Protein AF-A0AA40IV93-F1 (afdb_monomer_lite)

pLDDT: mean 88.85, std 12.86, range [42.41, 96.81]

Foldseek 3Di:
DDPVVVVVVVVVVVVVVVVVCVVQQWDWDADPVVRWIWIANNVPRDIDTHDVVVVVVVVPD

Radius of gyration: 14.01 Å; chains: 1; bounding box: 32×24×35 Å

Organism: NCBI:txid1443123

Secondary structure (DSSP, 8-state):
--HHHHHHHHHHHHHHHHHHHHHHTEEEEEETTTTEEEEEETTT--EEEE-HHHHHTTS--

Structure (mmCIF, N/CA/C/O backbone):
data_AF-A0AA40IV93-F1
#
_entry.id   AF-A0AA40IV93-F1
#
loop_
_atom_site.group_PDB
_atom_site.id
_atom_site.type_symbol
_atom_site.label_atom_id
_atom_site.label_alt_id
_atom_site.label_comp_id
_atom_site.label_asym_id
_atom_site.label_entity_id
_atom_site.label_seq_id
_atom_site.pdbx_PDB_ins_code
_atom_site.Cartn_x
_atom_site.Cartn_y
_atom_site.Cartn_z
_atom_site.occupancy
_atom_site.B_iso_or_equiv
_atom_site.auth_seq_id
_atom_site.auth_comp_id
_atom_site.auth_asym_id
_atom_site.auth_atom_id
_atom_site.pdbx_PDB_model_num
ATOM 1 N N . MET A 1 1 ? 16.921 0.714 -19.175 1.00 77.12 1 MET A N 1
ATOM 2 C CA . MET A 1 1 ? 15.465 0.901 -19.056 1.00 77.12 1 MET A CA 1
ATOM 3 C C . MET A 1 1 ? 15.099 2.190 -19.762 1.00 77.12 1 MET A C 1
ATOM 5 O O . MET A 1 1 ? 15.711 3.217 -19.472 1.00 77.12 1 MET A O 1
ATOM 9 N N . SER A 1 2 ? 14.185 2.130 -20.724 1.00 94.19 2 SER A N 1
ATOM 10 C CA . SER A 1 2 ? 13.654 3.317 -21.396 1.00 94.19 2 SER A CA 1
ATOM 11 C C . SER A 1 2 ? 12.689 4.079 -20.474 1.00 94.19 2 SER A C 1
ATOM 13 O O . SER A 1 2 ? 12.242 3.565 -19.446 1.00 94.19 2 SER A O 1
ATOM 15 N N . LYS A 1 3 ? 12.352 5.327 -20.826 1.00 95.06 3 LYS A N 1
ATOM 16 C CA . LYS A 1 3 ? 11.346 6.106 -20.078 1.00 95.06 3 LYS A CA 1
ATOM 17 C C . LYS A 1 3 ? 9.958 5.458 -20.128 1.00 95.06 3 LYS A C 1
ATOM 19 O O . LYS A 1 3 ? 9.211 5.561 -19.161 1.00 95.06 3 LYS A O 1
ATOM 24 N N . GLU A 1 4 ? 9.623 4.808 -21.240 1.00 96.00 4 GLU A N 1
ATOM 25 C CA . GLU A 1 4 ? 8.343 4.115 -21.417 1.00 96.00 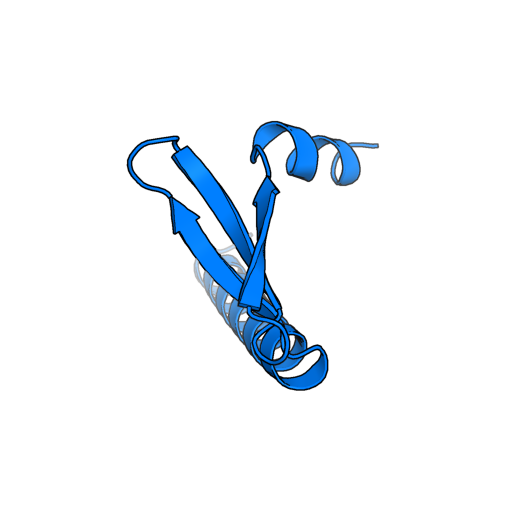4 GLU A CA 1
ATOM 26 C C . GLU A 1 4 ? 8.267 2.8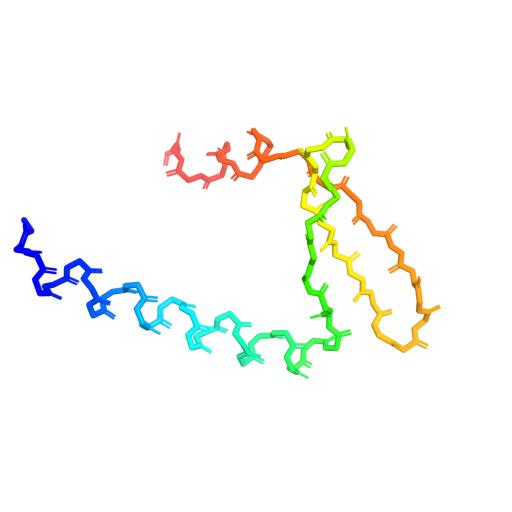62 -20.553 1.00 96.00 4 GLU A C 1
ATOM 28 O O . GLU A 1 4 ? 7.318 2.724 -19.789 1.00 96.00 4 GLU A O 1
ATOM 33 N N . GLU A 1 5 ? 9.314 2.034 -20.557 1.00 94.94 5 GLU A N 1
ATOM 34 C CA . GLU A 1 5 ? 9.394 0.855 -19.687 1.00 94.94 5 GLU A CA 1
ATOM 35 C C . GLU A 1 5 ? 9.260 1.233 -18.205 1.00 94.94 5 GLU A C 1
ATOM 37 O O . GLU A 1 5 ? 8.535 0.583 -17.454 1.00 94.94 5 GLU A O 1
ATOM 42 N N . ALA A 1 6 ? 9.917 2.316 -17.772 1.00 94.38 6 ALA A N 1
ATOM 43 C CA . ALA A 1 6 ? 9.807 2.798 -16.396 1.00 94.38 6 ALA A CA 1
ATOM 44 C C . ALA A 1 6 ? 8.373 3.227 -16.046 1.00 94.38 6 ALA A C 1
ATOM 46 O O . ALA A 1 6 ? 7.866 2.887 -14.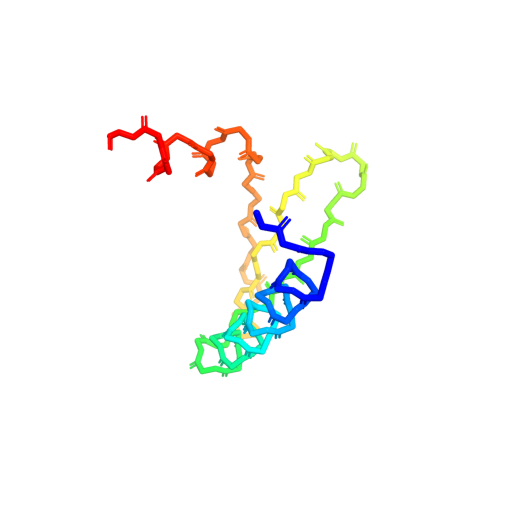975 1.00 94.38 6 ALA A O 1
ATOM 47 N N . ARG A 1 7 ? 7.702 3.947 -16.954 1.00 96.50 7 ARG A N 1
ATOM 48 C CA . ARG A 1 7 ? 6.314 4.390 -16.768 1.00 96.50 7 ARG A CA 1
ATOM 49 C C . ARG A 1 7 ? 5.354 3.207 -16.688 1.00 96.50 7 ARG A C 1
ATOM 51 O O . ARG A 1 7 ? 4.486 3.186 -15.818 1.00 96.50 7 ARG A O 1
ATOM 58 N N . ASP A 1 8 ? 5.510 2.230 -17.570 1.00 96.75 8 ASP A N 1
ATOM 59 C CA . ASP A 1 8 ? 4.621 1.072 -17.625 1.00 96.75 8 ASP A CA 1
ATOM 60 C C . ASP A 1 8 ? 4.791 0.198 -16.374 1.00 96.75 8 ASP A C 1
ATOM 62 O O . ASP A 1 8 ? 3.799 -0.209 -15.764 1.00 96.75 8 ASP A O 1
ATOM 66 N N . ASN A 1 9 ? 6.029 0.038 -15.895 1.00 95.75 9 ASN A N 1
ATOM 67 C CA . ASN A 1 9 ? 6.313 -0.610 -14.614 1.00 95.75 9 ASN A CA 1
ATOM 68 C C . ASN A 1 9 ? 5.673 0.133 -13.428 1.00 95.75 9 ASN A C 1
ATOM 70 O O . ASN A 1 9 ? 5.099 -0.503 -12.542 1.00 95.75 9 ASN A O 1
ATOM 74 N N . MET A 1 10 ? 5.719 1.471 -13.407 1.00 95.69 10 MET A N 1
ATOM 75 C CA . MET A 1 10 ? 5.051 2.267 -12.367 1.00 95.69 10 MET A CA 1
ATOM 76 C C . MET A 1 10 ? 3.529 2.091 -12.403 1.00 95.69 10 MET A C 1
ATOM 78 O O . MET A 1 10 ? 2.909 1.918 -11.356 1.00 95.69 10 MET A O 1
ATOM 82 N N . ASN A 1 11 ? 2.921 2.090 -13.590 1.00 96.25 11 ASN A N 1
ATOM 83 C CA . ASN A 1 11 ? 1.479 1.888 -13.742 1.00 96.25 11 ASN A CA 1
ATOM 84 C C . ASN A 1 11 ? 1.041 0.493 -13.275 1.00 96.25 11 ASN A C 1
ATOM 86 O O . ASN A 1 11 ? 0.026 0.358 -12.584 1.00 96.25 11 ASN A O 1
ATOM 90 N N . LEU A 1 12 ? 1.821 -0.539 -13.609 1.00 95.81 12 LEU A N 1
ATOM 91 C CA . LEU A 1 12 ? 1.586 -1.896 -13.126 1.00 95.81 12 LEU A CA 1
ATOM 92 C C . LEU A 1 12 ? 1.675 -1.954 -11.598 1.00 95.81 12 LEU A C 1
ATOM 94 O O . LEU A 1 12 ? 0.766 -2.475 -10.953 1.00 95.81 12 LEU A O 1
ATOM 98 N N . PHE A 1 13 ? 2.723 -1.369 -11.015 1.00 93.94 13 PHE A N 1
ATOM 99 C CA . PHE A 1 13 ? 2.896 -1.307 -9.565 1.00 93.94 13 PHE A CA 1
ATOM 100 C C . PHE A 1 13 ? 1.707 -0.628 -8.872 1.00 93.94 13 PHE A C 1
ATOM 102 O O . PHE A 1 13 ? 1.153 -1.182 -7.922 1.00 93.94 13 PHE A O 1
ATOM 109 N N . LEU A 1 14 ? 1.260 0.527 -9.378 1.00 94.06 14 LEU A N 1
ATOM 110 C CA . LEU A 1 14 ? 0.093 1.233 -8.840 1.00 94.06 14 LEU A CA 1
ATOM 111 C C . LEU A 1 14 ? -1.182 0.385 -8.921 1.00 94.06 14 LEU A C 1
ATOM 113 O O . LEU A 1 14 ? -1.963 0.360 -7.970 1.00 94.06 14 LEU A O 1
ATOM 117 N N . SER A 1 15 ? -1.371 -0.350 -10.017 1.00 95.75 15 SER A N 1
ATOM 118 C CA . SER A 1 15 ? -2.531 -1.230 -10.198 1.00 95.75 15 SER A CA 1
ATOM 119 C C . SER A 1 15 ? -2.521 -2.395 -9.202 1.00 95.75 15 SER A C 1
ATOM 121 O O . SER A 1 15 ? -3.529 -2.668 -8.549 1.00 95.75 15 SER A O 1
ATOM 123 N N . VAL A 1 16 ? -1.369 -3.052 -9.026 1.00 94.62 16 VAL A N 1
ATOM 124 C CA . VAL A 1 16 ? -1.191 -4.138 -8.045 1.00 94.62 16 VAL A CA 1
ATOM 125 C C . VAL A 1 16 ? -1.432 -3.631 -6.624 1.00 94.62 16 VAL A C 1
ATOM 127 O O . VAL A 1 16 ? -2.110 -4.294 -5.834 1.00 94.62 16 VAL A O 1
ATOM 130 N N . LEU A 1 17 ? -0.931 -2.436 -6.304 1.00 92.69 17 LEU A N 1
ATOM 131 C CA . LEU A 1 17 ? -1.122 -1.808 -5.002 1.00 92.69 17 LEU A CA 1
ATOM 132 C C . LEU A 1 17 ? -2.609 -1.565 -4.710 1.00 92.69 17 LEU A C 1
ATOM 134 O O . LEU A 1 17 ? -3.103 -1.967 -3.658 1.00 92.69 17 LEU A O 1
ATOM 138 N N . GLN A 1 18 ? -3.343 -0.984 -5.663 1.00 93.19 18 GLN A N 1
ATOM 139 C CA . GLN A 1 18 ? -4.779 -0.718 -5.535 1.00 93.19 18 GLN A CA 1
ATOM 140 C C . GLN A 1 18 ? -5.600 -1.998 -5.333 1.00 93.19 18 GLN A C 1
ATOM 142 O O . GLN A 1 18 ? -6.474 -2.044 -4.463 1.00 93.19 18 GLN A O 1
ATOM 147 N N . VAL A 1 19 ? -5.315 -3.053 -6.104 1.00 95.75 19 VAL A N 1
ATOM 148 C CA . VAL A 1 19 ? -5.981 -4.355 -5.942 1.00 95.75 19 VAL A CA 1
ATOM 149 C C . VAL A 1 19 ? -5.685 -4.934 -4.559 1.00 95.75 19 VAL A C 1
ATOM 151 O O . VAL A 1 19 ? -6.609 -5.338 -3.853 1.00 95.75 19 VAL A O 1
ATOM 154 N N . THR A 1 20 ? -4.424 -4.904 -4.126 1.00 90.69 20 THR A N 1
ATOM 155 C CA . THR A 1 20 ? -4.009 -5.418 -2.812 1.00 90.69 20 THR A CA 1
ATOM 156 C C . THR A 1 20 ? -4.736 -4.696 -1.678 1.00 90.69 20 THR A C 1
ATOM 158 O O . THR A 1 20 ? -5.320 -5.349 -0.812 1.00 90.69 20 THR A O 1
ATOM 161 N N . MET A 1 21 ? -4.797 -3.362 -1.719 1.00 93.94 21 MET A N 1
ATOM 162 C CA . MET A 1 21 ? -5.538 -2.548 -0.746 1.00 93.94 21 MET A CA 1
ATOM 163 C C . MET A 1 21 ? -7.018 -2.946 -0.674 1.00 93.94 21 MET A C 1
ATOM 165 O O . MET A 1 21 ? -7.560 -3.155 0.411 1.00 93.94 21 MET A O 1
ATOM 169 N N . LYS A 1 22 ? -7.668 -3.129 -1.833 1.00 93.56 22 LYS A N 1
ATOM 170 C CA . LYS A 1 22 ? -9.076 -3.545 -1.910 1.00 93.56 22 LYS A CA 1
ATOM 171 C C . LYS A 1 22 ? -9.301 -4.947 -1.338 1.00 93.56 22 LYS A C 1
ATOM 173 O O . LYS A 1 22 ? -10.279 -5.161 -0.630 1.00 93.56 22 LYS A O 1
ATOM 178 N N . THR A 1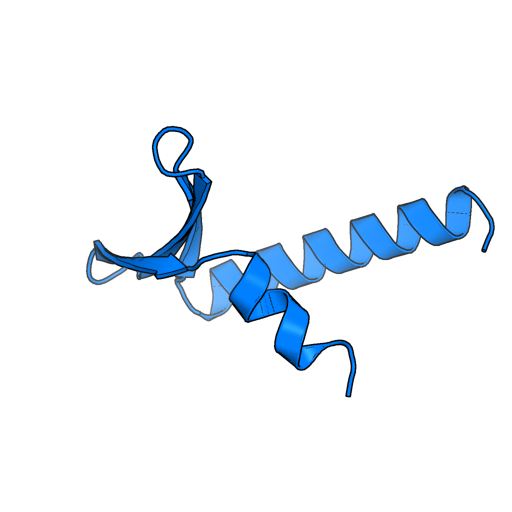 23 ? -8.420 -5.896 -1.651 1.00 95.25 23 THR A N 1
ATOM 179 C CA . THR A 1 23 ? -8.558 -7.299 -1.212 1.00 95.25 23 THR A CA 1
ATOM 180 C C . THR A 1 23 ? -8.267 -7.503 0.271 1.00 95.25 23 THR A C 1
ATOM 182 O O . THR A 1 23 ? -8.922 -8.318 0.911 1.00 95.25 23 THR A O 1
ATOM 185 N N . THR A 1 24 ? -7.313 -6.756 0.828 1.00 95.06 24 THR A N 1
ATOM 186 C CA . THR A 1 24 ? -6.924 -6.859 2.242 1.00 95.06 24 THR A CA 1
ATOM 187 C C . THR A 1 24 ? -7.774 -5.981 3.156 1.00 95.06 24 THR A C 1
ATOM 189 O O . THR A 1 24 ? -7.771 -6.182 4.366 1.00 95.06 24 THR A O 1
ATOM 192 N N . GLY A 1 25 ? -8.500 -5.005 2.600 1.00 95.94 25 GLY A N 1
ATOM 193 C CA . GLY A 1 25 ? -9.198 -3.995 3.390 1.00 95.94 25 GLY A CA 1
ATOM 194 C C . GLY A 1 25 ? -8.236 -3.036 4.096 1.00 95.94 25 GLY A C 1
ATOM 195 O O . GLY A 1 25 ? -8.588 -2.486 5.136 1.00 95.94 25 GLY A O 1
ATOM 196 N N . ILE A 1 26 ? -7.029 -2.847 3.555 1.00 96.06 26 ILE A N 1
ATOM 197 C CA . ILE A 1 26 ? -6.018 -1.935 4.096 1.00 96.06 26 ILE A CA 1
ATOM 198 C C . ILE A 1 26 ? -5.933 -0.693 3.210 1.00 96.06 26 ILE A C 1
ATOM 200 O O . ILE A 1 26 ? -5.635 -0.778 2.019 1.00 96.06 26 ILE A O 1
ATOM 204 N N . ALA A 1 27 ? -6.156 0.478 3.800 1.00 94.56 27 ALA A N 1
ATOM 205 C CA . ALA A 1 27 ? -5.901 1.766 3.177 1.00 94.56 27 ALA A CA 1
ATOM 206 C C . ALA A 1 27 ? -4.447 2.213 3.403 1.00 94.56 27 ALA A C 1
ATOM 208 O O . ALA A 1 27 ? -3.848 1.941 4.446 1.00 94.56 27 ALA A O 1
ATOM 209 N N . LEU A 1 28 ? -3.898 2.934 2.423 1.00 93.19 28 LEU A N 1
ATOM 210 C CA . LEU A 1 28 ? -2.575 3.546 2.469 1.00 93.19 28 LEU A CA 1
ATOM 211 C C . LEU A 1 28 ? -2.721 5.058 2.550 1.00 93.19 28 LEU A C 1
ATOM 213 O O . LEU A 1 28 ? -3.524 5.653 1.833 1.00 93.19 28 LEU A O 1
ATOM 217 N N . GLY A 1 29 ? -1.909 5.679 3.391 1.00 91.94 29 GLY A N 1
ATOM 218 C CA . GLY A 1 29 ? -1.834 7.125 3.516 1.00 91.94 29 GLY A CA 1
ATOM 219 C C . GLY A 1 29 ? -0.420 7.589 3.823 1.00 91.94 29 GLY A C 1
ATOM 220 O O . GLY A 1 29 ? 0.488 6.790 4.051 1.00 91.94 29 GLY A O 1
ATOM 221 N N . TRP A 1 30 ? -0.239 8.904 3.855 1.00 93.06 30 TRP A N 1
ATOM 222 C CA . TRP A 1 30 ? 1.029 9.520 4.213 1.00 93.06 30 TRP A CA 1
ATOM 223 C C . TRP A 1 30 ? 0.828 10.521 5.348 1.00 93.06 30 TRP A C 1
ATOM 225 O O . TRP A 1 30 ? 0.070 11.482 5.221 1.00 93.06 30 TRP A O 1
ATOM 235 N N . ASP A 1 31 ? 1.512 10.296 6.468 1.00 93.00 31 ASP A N 1
ATOM 236 C CA . ASP A 1 31 ? 1.557 11.237 7.582 1.00 93.00 31 ASP A CA 1
ATOM 237 C C . ASP A 1 31 ? 2.591 12.319 7.260 1.00 93.00 31 ASP A C 1
ATOM 239 O O . ASP A 1 31 ? 3.793 12.128 7.453 1.00 93.00 31 ASP A O 1
ATOM 243 N N . LEU A 1 32 ? 2.121 13.463 6.759 1.00 90.31 32 LEU A N 1
ATOM 244 C CA . LEU A 1 32 ? 2.975 14.589 6.367 1.00 90.31 32 LEU A CA 1
ATOM 245 C C . LEU A 1 32 ? 3.781 15.172 7.535 1.00 90.31 32 LEU A C 1
ATOM 247 O O . LEU A 1 32 ? 4.895 15.650 7.325 1.00 90.31 32 LEU A O 1
ATOM 251 N N . LYS A 1 33 ? 3.242 15.128 8.759 1.00 92.94 33 LYS A N 1
ATOM 252 C CA . LYS A 1 33 ? 3.887 15.707 9.943 1.00 92.94 33 LYS A CA 1
ATOM 253 C C . LYS A 1 33 ? 5.079 14.863 10.373 1.00 92.94 33 LYS A C 1
ATOM 255 O O . LYS A 1 33 ? 6.159 15.394 10.614 1.00 92.94 33 LYS A O 1
ATOM 260 N N . ASN A 1 34 ? 4.871 13.553 10.467 1.00 91.38 34 ASN A N 1
ATOM 261 C CA . ASN A 1 34 ? 5.890 12.622 10.951 1.00 91.38 34 ASN A CA 1
ATOM 262 C C . ASN A 1 34 ? 6.700 11.972 9.823 1.00 91.38 34 ASN A C 1
ATOM 264 O O . ASN A 1 34 ? 7.629 11.223 10.113 1.00 91.38 34 ASN A O 1
ATOM 268 N N . LYS A 1 35 ? 6.352 12.248 8.558 1.00 90.62 35 LYS A N 1
ATOM 269 C CA . LYS A 1 35 ? 6.951 11.659 7.351 1.00 90.62 35 LYS A CA 1
ATOM 270 C C . LYS A 1 35 ? 6.929 10.124 7.382 1.00 90.62 35 LYS A C 1
ATOM 272 O O . LYS A 1 35 ? 7.947 9.479 7.145 1.00 90.62 35 LYS A O 1
ATOM 277 N N . LYS A 1 36 ? 5.771 9.541 7.712 1.00 93.19 36 LYS A N 1
ATOM 278 C CA . LYS A 1 36 ? 5.586 8.083 7.826 1.00 93.19 36 LYS A CA 1
ATOM 279 C C . LYS A 1 36 ? 4.527 7.566 6.862 1.00 93.19 36 LYS A C 1
ATOM 281 O O . LYS A 1 36 ? 3.506 8.223 6.649 1.00 93.19 36 LYS A O 1
ATOM 286 N N . LEU A 1 37 ? 4.738 6.350 6.358 1.00 92.31 37 LEU A N 1
ATOM 287 C CA . LEU A 1 37 ? 3.705 5.611 5.639 1.00 92.31 37 LEU A CA 1
ATOM 288 C C . LEU A 1 37 ? 2.655 5.146 6.644 1.00 92.31 37 LEU A C 1
ATOM 290 O O . LEU A 1 37 ? 2.993 4.617 7.701 1.00 92.31 37 LEU A O 1
ATOM 294 N N . VAL A 1 38 ? 1.386 5.341 6.317 1.00 94.44 38 VAL A N 1
ATOM 295 C CA . VAL A 1 38 ? 0.258 4.942 7.153 1.00 94.44 38 VAL A CA 1
ATOM 296 C C . VAL A 1 38 ? -0.420 3.742 6.509 1.00 94.44 38 VAL A C 1
ATOM 298 O O . VAL A 1 38 ? -0.827 3.826 5.353 1.00 94.44 38 VAL A O 1
ATOM 301 N N . LEU A 1 39 ? -0.558 2.652 7.263 1.00 94.12 39 LEU A N 1
ATOM 302 C CA . LEU A 1 39 ? -1.435 1.532 6.930 1.00 94.12 39 LEU A CA 1
ATOM 303 C C . LEU A 1 39 ? -2.643 1.592 7.861 1.00 94.12 39 LEU A C 1
ATOM 305 O O . LEU A 1 39 ? -2.466 1.656 9.078 1.00 94.12 39 LEU A O 1
ATOM 309 N N . GLN A 1 40 ? -3.851 1.557 7.316 1.00 96.06 40 GLN A N 1
ATOM 310 C CA . GLN A 1 40 ? -5.074 1.550 8.112 1.00 96.06 40 GLN A CA 1
ATOM 311 C C . GLN A 1 40 ? -5.952 0.368 7.723 1.00 96.06 40 GLN A C 1
ATOM 313 O O . GLN A 1 40 ? -6.355 0.256 6.570 1.00 96.06 40 GLN A O 1
ATOM 318 N N . ASP A 1 41 ? -6.298 -0.478 8.688 1.00 96.56 41 ASP A N 1
ATOM 319 C CA . ASP A 1 41 ? -7.381 -1.446 8.519 1.00 96.56 41 ASP A CA 1
ATOM 320 C C . ASP A 1 41 ? -8.711 -0.679 8.440 1.00 96.56 41 ASP A C 1
ATOM 322 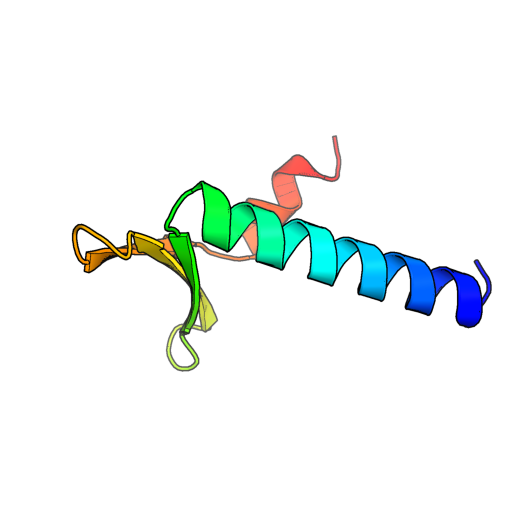O O . ASP A 1 41 ? -9.104 0.019 9.377 1.00 96.56 41 ASP A O 1
ATOM 326 N N . VAL A 1 42 ? -9.399 -0.786 7.303 1.00 94.88 42 VAL A N 1
ATOM 327 C CA . VAL A 1 42 ? -10.641 -0.053 7.021 1.00 94.88 42 VAL A CA 1
ATOM 328 C C . VAL A 1 42 ? -11.802 -0.542 7.892 1.00 94.88 42 VAL A C 1
ATOM 330 O O . VAL A 1 42 ? -12.699 0.237 8.207 1.00 94.88 42 VAL A O 1
ATOM 333 N N . LYS A 1 43 ? -11.800 -1.814 8.303 1.00 95.69 43 LYS A N 1
ATOM 334 C CA . LYS A 1 43 ? -12.876 -2.408 9.103 1.00 95.69 43 LYS A CA 1
ATOM 335 C C . LYS A 1 43 ? -12.762 -2.019 10.572 1.00 95.69 43 LYS A C 1
ATOM 337 O O . LYS A 1 43 ? -13.772 -1.716 11.201 1.00 95.69 43 LYS 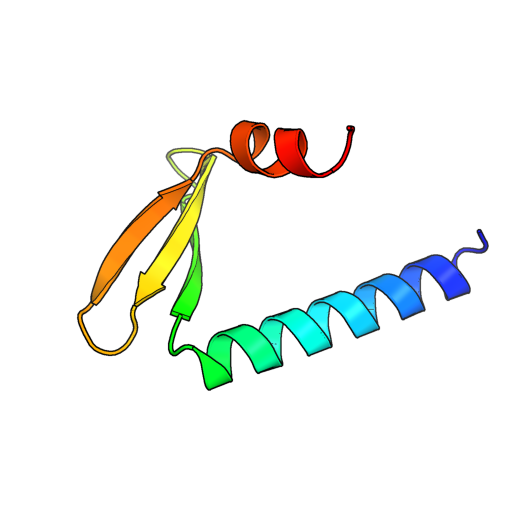A O 1
ATOM 342 N N . THR A 1 44 ? -11.555 -2.085 11.128 1.00 96.81 44 THR A N 1
ATOM 343 C CA . THR A 1 44 ? -11.324 -1.850 12.565 1.00 96.81 44 THR A CA 1
ATOM 344 C C . THR A 1 44 ? -10.898 -0.419 12.877 1.00 96.81 44 THR A C 1
ATOM 346 O O . THR A 1 44 ? -11.005 0.017 14.020 1.00 96.81 44 THR A O 1
ATOM 349 N N . GLY A 1 45 ? -10.407 0.317 11.878 1.00 94.94 45 GLY A N 1
ATOM 350 C CA . GLY A 1 45 ? -9.814 1.638 12.056 1.00 94.94 45 GLY A CA 1
ATOM 351 C C . GLY A 1 45 ? -8.419 1.607 12.685 1.00 94.94 45 GLY A C 1
ATOM 352 O O . GLY A 1 45 ? -7.881 2.671 12.989 1.00 94.94 45 GLY A O 1
ATOM 353 N N . LEU A 1 46 ? -7.821 0.426 12.891 1.00 96.75 46 LEU A N 1
ATOM 354 C CA . LEU A 1 46 ? -6.479 0.298 13.453 1.00 96.75 46 LEU A CA 1
ATOM 355 C C . LEU A 1 46 ? -5.441 0.885 12.490 1.00 96.75 46 LEU A C 1
ATOM 357 O O . LEU A 1 46 ? -5.430 0.568 11.302 1.00 96.75 46 LEU A O 1
ATOM 361 N N . ILE A 1 47 ? -4.554 1.727 13.021 1.00 95.50 47 ILE A N 1
ATOM 362 C CA . ILE A 1 47 ? -3.535 2.436 12.245 1.00 95.50 47 ILE A CA 1
ATOM 363 C C . ILE A 1 47 ? -2.143 1.958 12.652 1.00 95.50 47 ILE A C 1
ATOM 365 O O . ILE A 1 47 ? -1.760 2.060 13.817 1.00 95.50 47 ILE A O 1
ATOM 369 N N . SER A 1 48 ? -1.352 1.550 11.664 1.00 93.62 48 SER A N 1
ATOM 370 C CA . SER A 1 48 ? 0.092 1.364 11.778 1.00 93.62 48 SER A CA 1
ATOM 371 C C . SER A 1 48 ? 0.830 2.472 11.026 1.00 93.62 48 SER A C 1
ATOM 373 O O . SER A 1 48 ? 0.388 2.928 9.970 1.00 93.62 48 SER A O 1
ATOM 375 N N . ARG A 1 49 ? 1.957 2.932 11.576 1.00 94.00 49 ARG A N 1
ATOM 376 C CA . ARG A 1 49 ? 2.819 3.947 10.955 1.00 94.00 49 ARG A CA 1
ATOM 377 C C . ARG A 1 49 ? 4.215 3.382 10.779 1.00 94.00 49 ARG A C 1
ATOM 379 O O . ARG A 1 49 ? 4.878 3.085 11.768 1.00 94.00 49 ARG A O 1
ATOM 386 N N . ILE A 1 50 ? 4.659 3.301 9.535 1.00 90.88 50 ILE A N 1
ATOM 387 C CA . ILE A 1 50 ? 5.902 2.645 9.136 1.00 90.88 50 ILE A CA 1
ATOM 388 C C . ILE A 1 50 ? 6.914 3.699 8.694 1.00 90.88 50 ILE A C 1
ATOM 390 O O . ILE A 1 50 ? 6.568 4.659 7.995 1.00 90.88 50 ILE A O 1
ATOM 394 N N . ASN A 1 51 ? 8.170 3.527 9.107 1.00 88.56 51 ASN A N 1
ATOM 395 C CA . ASN A 1 51 ? 9.271 4.318 8.577 1.00 88.56 51 ASN A CA 1
ATOM 396 C C . ASN A 1 51 ? 9.677 3.768 7.197 1.00 88.56 51 ASN A C 1
ATOM 398 O O . ASN A 1 51 ? 9.907 2.570 7.053 1.00 88.56 51 ASN A O 1
ATOM 402 N N . LEU A 1 52 ? 9.777 4.621 6.172 1.00 79.94 52 LEU A N 1
ATOM 403 C CA . LEU A 1 52 ? 10.127 4.174 4.814 1.00 79.94 52 LEU A CA 1
ATOM 404 C C . LEU A 1 52 ? 11.497 3.483 4.755 1.00 79.94 52 LEU A C 1
ATOM 406 O O . LEU A 1 52 ? 11.690 2.559 3.969 1.00 79.94 52 LEU A O 1
ATOM 410 N N . GLU A 1 53 ? 12.431 3.891 5.612 1.00 79.81 53 GLU A N 1
ATOM 411 C CA . GLU A 1 53 ? 13.752 3.262 5.711 1.00 79.81 53 GLU A CA 1
ATOM 412 C C . GLU A 1 53 ? 13.673 1.784 6.122 1.00 79.81 53 GLU A C 1
ATOM 414 O O . GLU A 1 53 ? 14.519 0.986 5.723 1.00 79.81 53 GLU A O 1
ATOM 419 N N . GLU A 1 54 ? 12.650 1.394 6.887 1.00 77.38 54 GLU A N 1
ATOM 420 C CA . GLU A 1 54 ? 12.435 0.004 7.305 1.00 77.38 54 GLU A CA 1
ATOM 421 C C . GLU A 1 54 ? 11.892 -0.855 6.158 1.00 77.38 54 GLU A C 1
ATOM 423 O O . GLU A 1 54 ? 12.259 -2.022 6.046 1.00 77.38 54 GLU A O 1
ATOM 428 N N . LEU A 1 55 ? 11.082 -0.274 5.266 1.00 71.62 55 LEU A N 1
ATOM 429 C CA . LEU A 1 55 ? 10.572 -0.958 4.071 1.00 71.62 55 LEU A CA 1
ATOM 430 C C . LEU A 1 55 ? 11.691 -1.293 3.078 1.00 71.62 55 LEU A C 1
ATOM 432 O O . LEU A 1 55 ? 11.701 -2.381 2.504 1.00 71.62 55 LEU A O 1
ATOM 436 N N . ASN A 1 56 ? 12.658 -0.390 2.911 1.00 64.06 56 ASN A N 1
ATOM 437 C CA . ASN A 1 56 ? 13.743 -0.560 1.942 1.00 64.06 56 ASN A CA 1
ATOM 438 C C . ASN A 1 56 ? 14.732 -1.678 2.309 1.00 64.06 56 ASN A C 1
ATOM 440 O O . ASN A 1 56 ? 15.406 -2.202 1.423 1.00 64.06 56 ASN A O 1
ATOM 444 N N . LYS A 1 57 ? 14.807 -2.090 3.583 1.00 61.91 57 LYS A N 1
ATOM 445 C CA . LYS A 1 57 ? 15.715 -3.167 4.018 1.00 61.91 57 LYS A CA 1
ATOM 446 C C . LYS A 1 57 ? 15.370 -4.537 3.423 1.00 61.91 57 LYS A C 1
ATOM 448 O O . LYS A 1 57 ? 16.255 -5.374 3.326 1.00 61.91 57 LYS A O 1
ATOM 453 N N . ASN A 1 58 ? 14.129 -4.751 2.984 1.00 56.03 58 ASN A N 1
ATOM 454 C CA . ASN A 1 58 ? 13.686 -6.028 2.410 1.00 56.03 58 ASN A CA 1
ATOM 455 C C . ASN A 1 58 ? 13.910 -6.147 0.889 1.00 56.03 58 ASN A C 1
ATOM 457 O O . ASN A 1 58 ? 13.580 -7.179 0.315 1.00 56.03 58 ASN A O 1
ATOM 461 N N . LEU A 1 59 ? 14.421 -5.104 0.221 1.00 51.81 59 LEU A N 1
ATOM 462 C CA . LEU A 1 59 ? 14.593 -5.069 -1.243 1.00 51.81 59 LEU A CA 1
ATOM 463 C C . LEU A 1 59 ? 16.064 -5.130 -1.696 1.00 51.81 59 LEU A C 1
ATOM 465 O O . LEU A 1 59 ? 16.320 -5.200 -2.894 1.00 51.81 59 LEU A O 1
ATOM 469 N N . ILE A 1 60 ? 17.019 -5.092 -0.759 1.00 46.44 60 ILE A N 1
ATOM 470 C CA . ILE A 1 60 ? 18.469 -5.088 -1.027 1.00 46.44 60 ILE A CA 1
ATOM 471 C C . ILE A 1 60 ? 19.159 -6.177 -0.180 1.00 46.44 60 ILE A C 1
ATOM 473 O O . ILE A 1 60 ? 20.047 -5.885 0.622 1.00 46.44 60 ILE A O 1
ATOM 477 N N . SER A 1 61 ? 18.712 -7.427 -0.321 1.00 42.41 61 SER A N 1
ATOM 478 C CA . SER A 1 61 ? 19.418 -8.624 0.166 1.00 42.41 61 SER A CA 1
ATOM 479 C C . SER A 1 61 ? 19.770 -9.532 -0.999 1.00 42.41 61 SER A C 1
ATOM 481 O O . SER A 1 61 ? 18.815 -9.866 -1.738 1.00 42.41 61 SER A O 1
#

Sequence (61 aa):
MSKEEARDNMNLFLSVLQVTMKTTGIALGWDLKNKKLVLQDVKTGLISRINLEELNKNLIS